Protein AF-A0AAV3QLK5-F1 (afdb_monomer_lite)

InterPro domains:
  IPR036537 Adaptor protein Cbl, N-terminal domain superfamily [G3DSA:1.20.930.20] (3-82)
  IPR056694 Domain of unknown function DUF7792 [PF25055] (6-77)

Sequence (93 aa):
MADLVKNILAKPIQLADQVIKAADEASIFKQECTELKSKTEKLVGLLRQAARASNDLYERPTRRIIEDTEQVLEKGFCFLFETVDYLQAVIIH

Radius of gyration: 15.36 Å; chains: 1; bounding box: 29×20×52 Å

Organism: Lithospermum erythrorhizon (NCBI:txid34254)

Structure (mmCIF, N/CA/C/O backbone):
data_AF-A0AAV3QLK5-F1
#
_entry.id   AF-A0AAV3QLK5-F1
#
loop_
_atom_site.group_PDB
_atom_site.id
_atom_site.type_symbol
_atom_site.label_atom_id
_atom_site.label_alt_id
_atom_site.label_comp_id
_atom_site.label_asym_id
_atom_site.label_entity_id
_atom_site.label_seq_id
_atom_site.pdbx_PDB_ins_code
_atom_site.Cartn_x
_atom_site.Cartn_y
_atom_site.Cartn_z
_atom_site.occupancy
_atom_site.B_iso_or_equiv
_atom_site.auth_seq_id
_atom_site.auth_comp_id
_atom_site.auth_asym_id
_atom_site.auth_atom_id
_atom_site.pdbx_PDB_model_num
ATOM 1 N N . MET A 1 1 ? 15.141 -9.683 -16.400 1.00 53.66 1 MET A N 1
ATOM 2 C CA . MET A 1 1 ? 15.378 -8.493 -15.544 1.00 53.66 1 MET A CA 1
ATOM 3 C C . MET A 1 1 ? 14.096 -7.960 -14.900 1.00 53.66 1 MET A C 1
ATOM 5 O O . MET A 1 1 ? 14.137 -7.679 -13.712 1.00 53.66 1 MET A O 1
ATOM 9 N N . ALA A 1 2 ? 12.963 -7.854 -15.610 1.00 57.72 2 ALA A N 1
ATOM 10 C CA . ALA A 1 2 ? 11.708 -7.334 -15.040 1.00 57.72 2 ALA A CA 1
ATOM 11 C C . ALA A 1 2 ? 11.156 -8.126 -13.836 1.00 57.72 2 ALA A C 1
ATOM 13 O O . ALA A 1 2 ? 10.473 -7.554 -12.986 1.00 57.72 2 ALA A O 1
ATOM 14 N N . ASP A 1 3 ? 11.480 -9.417 -13.733 1.00 64.81 3 ASP A N 1
ATOM 15 C CA . ASP A 1 3 ? 11.077 -10.275 -12.611 1.00 64.81 3 ASP A CA 1
ATOM 16 C C . ASP A 1 3 ? 11.697 -9.846 -11.275 1.00 64.81 3 ASP A C 1
ATOM 18 O O . ASP A 1 3 ? 11.075 -10.004 -10.226 1.00 64.81 3 ASP A O 1
ATOM 22 N N . LEU A 1 4 ? 12.889 -9.234 -11.294 1.00 72.25 4 LEU A N 1
ATOM 23 C CA . LEU A 1 4 ? 13.553 -8.781 -10.071 1.00 72.25 4 LEU A CA 1
ATOM 24 C C . LEU A 1 4 ? 12.798 -7.604 -9.440 1.00 72.25 4 LEU A C 1
ATOM 26 O O . LEU A 1 4 ? 12.566 -7.586 -8.235 1.00 72.25 4 LEU A O 1
ATOM 30 N N . VAL A 1 5 ? 12.347 -6.656 -10.266 1.00 71.62 5 VAL A N 1
ATOM 31 C CA . VAL A 1 5 ? 11.587 -5.482 -9.811 1.00 71.62 5 VAL A CA 1
ATOM 32 C C . VAL A 1 5 ? 10.206 -5.887 -9.291 1.00 71.62 5 VAL A C 1
ATOM 34 O O . VAL A 1 5 ? 9.778 -5.383 -8.254 1.00 71.62 5 VAL A O 1
ATOM 37 N N . LYS A 1 6 ? 9.531 -6.845 -9.944 1.00 77.19 6 LYS A N 1
ATOM 38 C CA . LYS A 1 6 ? 8.259 -7.396 -9.437 1.00 77.19 6 LYS A CA 1
ATOM 39 C C . LYS A 1 6 ? 8.423 -8.043 -8.064 1.00 77.19 6 LYS A C 1
ATOM 41 O O . LYS A 1 6 ? 7.601 -7.799 -7.186 1.00 77.19 6 LYS A O 1
ATOM 46 N N . ASN A 1 7 ? 9.491 -8.814 -7.868 1.00 81.31 7 ASN A N 1
ATOM 47 C CA . ASN A 1 7 ? 9.758 -9.473 -6.591 1.00 81.31 7 ASN A CA 1
ATOM 48 C C . ASN A 1 7 ? 10.067 -8.464 -5.476 1.00 81.31 7 ASN A C 1
ATOM 50 O O . ASN A 1 7 ? 9.562 -8.617 -4.367 1.00 81.31 7 ASN A O 1
ATOM 54 N N . ILE A 1 8 ? 10.827 -7.404 -5.777 1.00 84.75 8 ILE A N 1
ATOM 55 C CA . ILE A 1 8 ? 11.136 -6.330 -4.815 1.00 84.75 8 ILE A CA 1
ATOM 56 C C . ILE A 1 8 ? 9.865 -5.563 -4.407 1.00 84.75 8 ILE A C 1
ATOM 58 O O . ILE A 1 8 ? 9.747 -5.130 -3.268 1.00 84.75 8 ILE A O 1
ATOM 62 N N . LEU A 1 9 ? 8.883 -5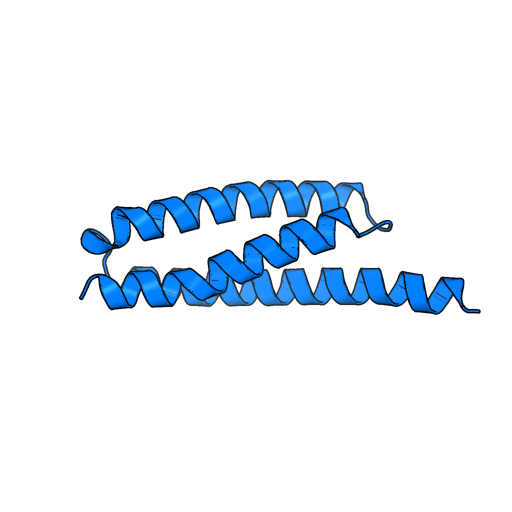.431 -5.304 1.00 86.75 9 LEU A N 1
ATOM 63 C CA . LEU A 1 9 ? 7.615 -4.747 -5.024 1.00 86.75 9 LEU A CA 1
ATOM 64 C C . LEU A 1 9 ? 6.594 -5.603 -4.262 1.00 86.75 9 LEU A C 1
ATOM 66 O O . LEU A 1 9 ? 5.650 -5.055 -3.697 1.00 86.75 9 LEU A O 1
ATOM 70 N N . ALA A 1 10 ? 6.749 -6.926 -4.223 1.00 89.06 10 ALA A N 1
ATOM 71 C CA . ALA A 1 10 ? 5.762 -7.804 -3.597 1.00 89.06 10 ALA A CA 1
ATOM 72 C C . ALA A 1 10 ? 5.648 -7.572 -2.079 1.00 89.06 10 ALA A C 1
ATOM 74 O O . ALA A 1 10 ? 4.544 -7.393 -1.562 1.00 89.06 10 ALA A O 1
ATOM 75 N N . LYS A 1 11 ? 6.788 -7.516 -1.379 1.00 89.50 11 LYS A N 1
ATOM 76 C CA . LYS A 1 11 ? 6.852 -7.317 0.077 1.00 89.50 11 LYS A CA 1
ATOM 77 C C . LYS A 1 11 ? 6.236 -5.985 0.553 1.00 89.50 11 LYS A C 1
ATOM 79 O O . LYS A 1 11 ? 5.361 -6.038 1.418 1.00 89.50 11 LYS A O 1
ATOM 84 N N . PRO A 1 12 ? 6.589 -4.805 0.005 1.00 89.44 12 PRO A N 1
ATOM 85 C CA . PRO A 1 12 ? 5.995 -3.536 0.435 1.00 89.44 12 PRO A CA 1
ATOM 86 C C . PRO A 1 12 ? 4.494 -3.446 0.120 1.00 89.44 12 PRO A C 1
ATOM 88 O O . PRO A 1 12 ? 3.758 -2.834 0.887 1.00 89.44 12 PRO A O 1
ATOM 91 N N . ILE A 1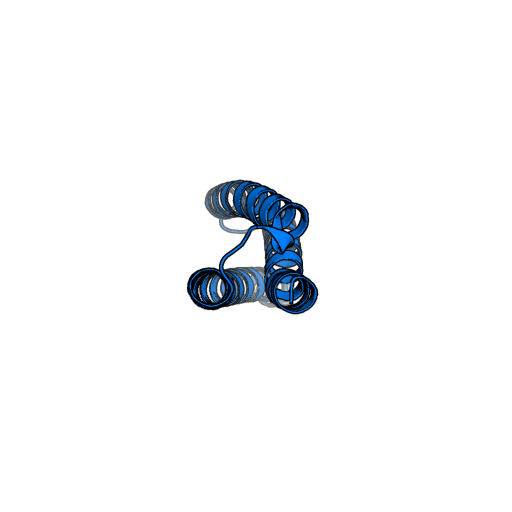 13 ? 4.008 -4.078 -0.959 1.00 92.44 13 ILE A N 1
ATOM 92 C CA . ILE A 1 13 ? 2.562 -4.151 -1.237 1.00 92.44 13 ILE A CA 1
ATOM 93 C C . ILE A 1 13 ? 1.856 -4.932 -0.125 1.00 92.44 13 ILE A C 1
ATOM 95 O O . ILE A 1 13 ? 0.871 -4.446 0.426 1.00 92.44 13 ILE A O 1
ATOM 99 N N . GLN A 1 14 ? 2.381 -6.106 0.238 1.00 91.62 14 GLN A N 1
ATOM 100 C CA . GLN A 1 14 ? 1.811 -6.926 1.308 1.00 91.62 14 GLN A CA 1
ATOM 101 C C . GLN A 1 14 ? 1.822 -6.207 2.662 1.00 91.62 14 GLN A C 1
ATOM 103 O O . GLN A 1 14 ? 0.831 -6.267 3.386 1.00 91.62 14 GLN A O 1
ATOM 108 N N . LEU A 1 15 ? 2.911 -5.510 2.997 1.00 90.62 15 LEU A N 1
ATOM 109 C CA . LEU A 1 15 ? 2.998 -4.719 4.227 1.00 90.62 15 LEU A CA 1
ATOM 110 C C . LEU A 1 15 ? 1.993 -3.565 4.241 1.00 90.62 15 LEU A C 1
ATOM 112 O O . LEU A 1 15 ? 1.317 -3.355 5.243 1.00 90.62 15 LEU A O 1
ATOM 116 N N . ALA A 1 16 ? 1.841 -2.847 3.129 1.00 91.44 16 ALA A N 1
ATOM 117 C CA . ALA A 1 16 ? 0.857 -1.776 3.026 1.00 91.44 16 ALA A CA 1
ATOM 118 C C . ALA A 1 16 ? -0.586 -2.297 3.179 1.00 91.44 16 ALA A C 1
ATOM 120 O O . ALA A 1 16 ? -1.383 -1.671 3.875 1.00 91.44 16 ALA A O 1
ATOM 121 N N . ASP A 1 17 ? -0.913 -3.466 2.615 1.00 93.12 17 ASP A N 1
ATOM 122 C CA . ASP A 1 17 ? -2.213 -4.116 2.837 1.00 93.12 17 ASP A CA 1
ATOM 123 C C . ASP A 1 17 ? -2.426 -4.489 4.325 1.00 93.12 17 ASP A C 1
ATOM 125 O O . ASP A 1 17 ? -3.524 -4.310 4.858 1.00 93.12 17 ASP A O 1
ATOM 129 N N . GLN A 1 18 ? -1.381 -4.941 5.032 1.00 90.69 18 GLN A N 1
ATOM 130 C CA . GLN A 1 18 ? -1.452 -5.229 6.475 1.00 90.69 18 GLN A CA 1
ATOM 131 C C . GLN A 1 18 ? -1.646 -3.966 7.323 1.00 90.69 18 GLN A C 1
ATOM 133 O O . GLN A 1 18 ? -2.451 -3.977 8.251 1.00 90.69 18 GLN A O 1
ATOM 138 N N . VAL A 1 19 ? -0.961 -2.870 6.986 1.00 89.62 19 VAL A N 1
ATOM 139 C CA . VAL A 1 19 ? -1.134 -1.559 7.637 1.00 89.62 19 VAL A CA 1
ATOM 140 C C . VAL A 1 19 ? -2.565 -1.053 7.474 1.00 89.62 19 VAL A C 1
ATOM 142 O O . VAL A 1 19 ? -3.164 -0.608 8.448 1.00 89.62 19 VAL A O 1
ATOM 145 N N . ILE A 1 20 ? -3.142 -1.154 6.271 1.00 92.12 20 ILE A N 1
ATOM 146 C CA . ILE A 1 20 ? -4.536 -0.756 6.011 1.00 92.12 20 ILE A CA 1
ATOM 147 C C . ILE A 1 20 ? -5.497 -1.552 6.893 1.00 92.12 20 ILE A C 1
ATOM 149 O O . ILE A 1 20 ? -6.404 -0.969 7.484 1.00 92.12 20 ILE A O 1
ATOM 153 N N . LYS A 1 21 ? -5.287 -2.869 6.998 1.00 90.69 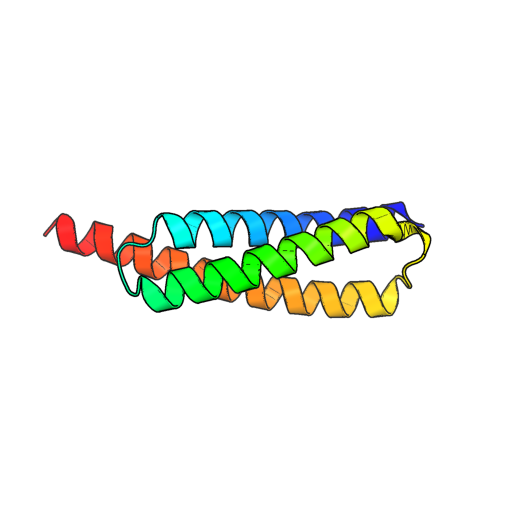21 LYS A N 1
ATOM 154 C CA . LYS A 1 21 ? -6.11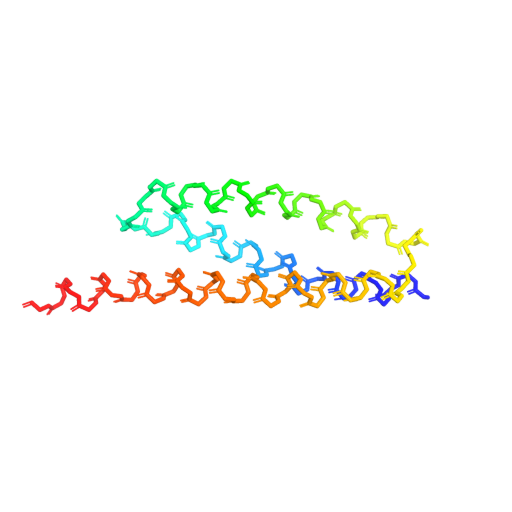3 -3.742 7.834 1.00 90.69 21 LYS A CA 1
ATOM 155 C C . LYS A 1 21 ? -5.982 -3.396 9.322 1.00 90.69 21 LYS A C 1
ATOM 157 O O . LYS A 1 21 ? -6.995 -3.197 9.981 1.00 90.69 21 LYS A O 1
ATOM 162 N N . ALA A 1 22 ? -4.758 -3.263 9.830 1.00 86.88 22 ALA A N 1
ATOM 163 C CA . ALA A 1 22 ? -4.514 -2.914 11.230 1.00 86.88 22 ALA A CA 1
ATOM 164 C C . ALA A 1 22 ? -5.084 -1.529 11.588 1.00 86.88 22 ALA A C 1
ATOM 166 O O . ALA A 1 22 ? -5.647 -1.349 12.662 1.00 86.88 22 ALA A O 1
ATOM 167 N N . ALA A 1 23 ? -5.004 -0.563 10.668 1.00 87.75 23 ALA A N 1
ATOM 168 C CA . ALA A 1 23 ? -5.595 0.761 10.850 1.00 87.75 23 ALA A CA 1
ATOM 169 C C . ALA A 1 23 ? -7.135 0.742 10.876 1.00 87.75 23 ALA A C 1
ATOM 171 O O . ALA A 1 23 ? -7.733 1.622 11.488 1.00 87.75 23 ALA A O 1
ATOM 172 N N . ASP A 1 24 ? -7.775 -0.230 10.218 1.00 87.69 24 ASP A N 1
ATOM 173 C CA . ASP A 1 24 ? -9.231 -0.434 10.265 1.00 87.69 24 ASP A CA 1
ATOM 174 C C . ASP A 1 24 ? -9.675 -1.051 11.603 1.00 87.69 24 ASP A C 1
ATOM 176 O O . ASP A 1 24 ? -10.709 -0.681 12.158 1.00 87.69 24 ASP A O 1
ATOM 180 N N . GLU A 1 25 ? -8.856 -1.954 12.146 1.00 85.88 25 GLU A N 1
ATOM 181 C CA . GLU A 1 25 ? -9.090 -2.635 13.426 1.00 85.88 25 GLU A CA 1
ATOM 182 C C . GLU A 1 25 ? -8.764 -1.744 14.643 1.00 85.88 25 GLU A C 1
ATOM 184 O O . GLU A 1 25 ? -9.310 -1.941 15.734 1.00 85.88 25 GLU A O 1
ATOM 189 N N . ALA A 1 26 ? -7.917 -0.726 14.469 1.00 82.12 26 ALA A N 1
ATOM 190 C CA . ALA A 1 26 ? -7.543 0.212 15.519 1.00 82.12 26 ALA A CA 1
ATOM 191 C C . ALA A 1 26 ? -8.750 1.038 16.016 1.00 82.12 26 ALA A C 1
ATOM 193 O O . ALA A 1 26 ? -9.342 1.847 15.300 1.00 82.12 26 ALA A O 1
ATOM 194 N N . SER A 1 27 ? -9.104 0.875 17.296 1.00 75.56 27 SER A N 1
ATOM 195 C CA . SER A 1 27 ? -10.174 1.658 17.943 1.00 75.56 27 SER A CA 1
ATOM 196 C C . SER A 1 27 ? -9.691 2.914 18.677 1.00 75.56 27 SER A C 1
ATOM 198 O O . SER A 1 27 ? -10.524 3.733 19.076 1.00 75.56 27 SER A O 1
ATOM 200 N N . ILE A 1 28 ? -8.376 3.092 18.826 1.00 78.06 28 ILE A N 1
ATOM 201 C CA . ILE A 1 28 ? -7.732 4.261 19.446 1.00 78.06 28 ILE A CA 1
ATOM 202 C C . ILE A 1 28 ? -7.164 5.153 18.333 1.00 78.06 28 ILE A C 1
ATOM 204 O O . ILE A 1 28 ? -6.780 4.646 17.285 1.00 78.06 28 ILE A O 1
ATOM 208 N N . PHE A 1 29 ? -7.124 6.477 18.536 1.00 80.44 29 PHE A N 1
ATOM 209 C CA . PHE A 1 29 ? -6.587 7.434 17.552 1.00 80.44 29 PHE A CA 1
ATOM 210 C C . PHE A 1 29 ? -7.247 7.292 16.165 1.00 80.44 29 PHE A C 1
ATOM 212 O O . PHE A 1 29 ? -6.584 7.287 15.130 1.00 80.44 29 PHE A O 1
ATOM 219 N N . LYS A 1 30 ? -8.581 7.123 16.138 1.00 82.44 30 LYS A N 1
ATOM 220 C CA . LYS A 1 30 ? -9.350 6.785 14.923 1.00 82.44 30 LYS A CA 1
ATOM 221 C C . LYS A 1 30 ? -9.140 7.763 13.768 1.00 82.44 30 LYS A C 1
ATOM 223 O O . LYS A 1 30 ? -9.146 7.340 12.614 1.00 82.44 30 LYS A O 1
ATOM 228 N N . GLN A 1 31 ? -8.984 9.055 14.053 1.00 85.38 31 GLN A N 1
ATOM 229 C CA . GLN A 1 31 ? -8.779 10.063 13.014 1.00 85.38 31 GLN A CA 1
ATOM 230 C C . GLN A 1 31 ? -7.401 9.890 12.359 1.00 85.38 31 GLN A C 1
ATOM 232 O O . GLN A 1 31 ? -7.307 9.830 11.134 1.00 85.38 31 GLN A O 1
ATOM 237 N N . GLU A 1 32 ? -6.360 9.712 13.164 1.00 85.44 32 GLU A N 1
ATOM 238 C CA . GLU A 1 32 ? -4.988 9.466 12.729 1.00 85.44 32 GLU A CA 1
ATOM 239 C C . GLU A 1 32 ? -4.863 8.122 12.000 1.00 85.44 32 GLU A C 1
ATOM 241 O O . GLU A 1 32 ? -4.236 8.057 10.942 1.00 85.44 32 GLU A O 1
ATOM 246 N N . CYS A 1 33 ? -5.529 7.072 12.493 1.00 87.94 33 CYS A N 1
ATOM 247 C CA . CYS A 1 33 ? -5.596 5.770 11.825 1.00 87.94 33 CYS A CA 1
ATOM 248 C C . CYS A 1 33 ? -6.316 5.868 10.473 1.00 87.94 33 CYS A C 1
ATOM 250 O O . CYS A 1 33 ? -5.852 5.299 9.488 1.00 87.94 33 CYS A O 1
ATOM 252 N N . THR A 1 34 ? -7.395 6.653 10.381 1.00 88.81 34 THR A N 1
ATOM 253 C CA . THR A 1 34 ? -8.104 6.901 9.112 1.00 88.81 34 THR A CA 1
ATOM 254 C C . THR A 1 34 ? -7.222 7.659 8.116 1.00 88.81 34 THR A C 1
ATOM 256 O O . THR A 1 34 ? -7.184 7.324 6.929 1.00 88.81 34 THR A O 1
ATOM 259 N N . GLU A 1 35 ? -6.479 8.667 8.577 1.00 89.62 35 GLU A N 1
ATOM 260 C CA . GLU A 1 35 ? -5.549 9.415 7.729 1.00 89.62 35 GLU A CA 1
ATOM 261 C C . GLU A 1 35 ? -4.388 8.531 7.246 1.00 89.62 35 GLU A C 1
ATOM 263 O O . GLU A 1 35 ? -4.052 8.537 6.055 1.00 89.62 35 GLU A O 1
ATOM 268 N N . LEU A 1 36 ? -3.808 7.733 8.149 1.00 88.50 36 LEU A N 1
ATOM 269 C CA . LEU A 1 36 ? -2.755 6.768 7.839 1.00 88.50 36 LEU A CA 1
ATOM 270 C C . LEU A 1 36 ? -3.245 5.723 6.833 1.00 88.50 36 LEU A C 1
ATOM 272 O O . LEU A 1 36 ? -2.558 5.456 5.843 1.00 88.50 36 LEU A O 1
ATOM 276 N N . LYS A 1 37 ? -4.455 5.192 7.033 1.00 90.81 37 LYS A N 1
ATOM 277 C CA . LYS A 1 37 ? -5.115 4.271 6.106 1.00 90.81 37 LYS A CA 1
ATOM 278 C C . LYS A 1 37 ? -5.237 4.888 4.717 1.00 90.81 37 LYS A C 1
ATOM 280 O O . LYS A 1 37 ? -4.726 4.312 3.763 1.00 90.81 37 LYS A O 1
ATOM 285 N N . SER A 1 38 ? -5.808 6.089 4.596 1.00 92.88 38 SER A N 1
ATOM 286 C CA . SER A 1 38 ? -5.991 6.749 3.294 1.00 92.88 38 SER A CA 1
ATOM 287 C C . SER A 1 38 ? -4.666 7.000 2.561 1.00 92.88 38 SER A C 1
ATOM 289 O O . SER A 1 38 ? -4.563 6.808 1.344 1.00 92.88 38 SER A O 1
ATOM 291 N N . LYS A 1 39 ? -3.619 7.407 3.290 1.00 91.69 39 LYS A N 1
ATOM 292 C CA . LYS A 1 39 ? -2.267 7.568 2.728 1.00 91.69 39 LYS A CA 1
ATOM 293 C C . LYS A 1 39 ? -1.698 6.230 2.250 1.00 91.69 39 LYS A C 1
ATOM 295 O O . LYS A 1 39 ? -1.136 6.164 1.156 1.00 91.69 39 LYS A O 1
ATOM 300 N N . THR A 1 40 ? -1.894 5.171 3.030 1.00 92.31 40 THR A N 1
ATOM 301 C CA . THR A 1 40 ? -1.405 3.824 2.713 1.00 92.31 40 THR A CA 1
ATOM 302 C C . THR A 1 40 ? -2.163 3.202 1.536 1.00 92.31 40 THR A C 1
ATOM 304 O O . THR A 1 40 ? -1.539 2.600 0.668 1.00 92.31 40 THR A O 1
ATOM 307 N N . GLU A 1 41 ? -3.473 3.425 1.415 1.00 93.81 41 GLU A N 1
ATOM 308 C CA . GLU A 1 41 ? -4.284 3.001 0.262 1.00 93.81 41 GLU A CA 1
ATOM 309 C C . GLU A 1 41 ? -3.786 3.628 -1.045 1.00 93.81 41 GLU A C 1
ATOM 311 O O . GLU A 1 41 ? -3.599 2.935 -2.052 1.00 93.81 41 GLU A O 1
ATOM 316 N N . LYS A 1 42 ? -3.503 4.937 -1.027 1.00 93.75 42 LYS A N 1
ATOM 317 C CA . LYS A 1 42 ? -2.902 5.628 -2.179 1.00 93.75 42 LYS A CA 1
ATOM 318 C C . LYS A 1 42 ? -1.539 5.031 -2.532 1.00 93.75 42 LYS A C 1
ATOM 320 O O . LYS A 1 42 ? -1.267 4.789 -3.709 1.00 93.75 42 LYS A O 1
ATOM 325 N N . LEU A 1 43 ? -0.708 4.755 -1.526 1.00 91.94 43 LEU A N 1
ATOM 326 C CA . LEU A 1 43 ? 0.611 4.153 -1.712 1.00 91.94 43 LEU A CA 1
ATOM 327 C C . LEU A 1 43 ? 0.520 2.742 -2.313 1.00 91.94 43 LEU A C 1
ATOM 329 O O . LEU A 1 43 ? 1.209 2.467 -3.294 1.00 91.94 43 LEU A O 1
ATOM 333 N N . VAL A 1 44 ? -0.370 1.876 -1.811 1.00 92.44 44 VAL A N 1
ATOM 334 C CA . VAL A 1 44 ? -0.600 0.531 -2.376 1.00 92.44 44 VAL A CA 1
ATOM 335 C C . VAL A 1 44 ? -1.016 0.628 -3.845 1.00 92.44 44 VAL A C 1
ATOM 337 O O . VAL A 1 44 ? -0.551 -0.150 -4.680 1.00 92.44 44 VAL A O 1
ATOM 340 N N . GLY A 1 45 ? -1.848 1.618 -4.185 1.00 91.94 45 GLY A N 1
ATOM 341 C CA . GLY A 1 45 ? -2.266 1.881 -5.558 1.00 91.94 45 GLY A CA 1
ATOM 342 C C . GLY A 1 45 ? -1.088 2.219 -6.473 1.00 91.94 45 GLY A C 1
ATOM 343 O O . GLY A 1 45 ? -1.018 1.708 -7.593 1.00 91.94 45 GLY A O 1
ATOM 344 N N . LEU A 1 46 ? -0.144 3.038 -6.004 1.00 90.62 46 LEU A N 1
ATOM 345 C CA . LEU A 1 46 ? 1.069 3.393 -6.749 1.00 90.62 46 LEU A CA 1
ATOM 346 C C . LEU A 1 46 ? 2.045 2.215 -6.860 1.00 90.62 46 LEU A C 1
ATOM 348 O O . LEU A 1 46 ? 2.564 1.958 -7.944 1.00 90.62 46 LEU A O 1
ATOM 352 N N . LEU A 1 47 ? 2.245 1.449 -5.785 1.00 88.88 47 LEU A N 1
ATOM 353 C CA . LEU A 1 47 ? 3.109 0.263 -5.791 1.00 88.88 47 LEU A CA 1
ATOM 354 C C . LEU A 1 47 ? 2.592 -0.813 -6.757 1.00 88.88 47 LEU A C 1
ATOM 356 O O . LEU A 1 47 ? 3.363 -1.390 -7.524 1.00 88.88 47 LEU A O 1
ATOM 360 N N . ARG A 1 48 ? 1.273 -1.042 -6.791 1.00 90.44 48 ARG A N 1
ATOM 361 C CA . ARG A 1 48 ? 0.642 -1.969 -7.746 1.00 90.44 48 ARG A CA 1
ATOM 362 C C . ARG A 1 48 ? 0.770 -1.479 -9.191 1.00 90.44 48 ARG A C 1
ATOM 364 O O . ARG A 1 48 ? 0.969 -2.297 -10.088 1.00 90.44 48 ARG A O 1
ATOM 371 N N . GLN A 1 49 ? 0.684 -0.168 -9.434 1.00 89.19 49 GLN A N 1
ATOM 372 C CA . GLN A 1 49 ? 0.956 0.414 -10.756 1.00 89.19 49 GLN A CA 1
ATOM 373 C C . GLN A 1 49 ? 2.420 0.213 -11.166 1.00 89.19 49 GLN A C 1
ATOM 375 O O . GLN A 1 49 ? 2.677 -0.263 -12.270 1.00 89.19 49 GLN A O 1
ATOM 380 N N . ALA A 1 50 ? 3.366 0.472 -10.260 1.00 86.31 50 ALA A N 1
ATOM 381 C CA . ALA A 1 50 ? 4.789 0.228 -10.486 1.00 86.31 50 ALA A CA 1
ATOM 382 C C . ALA A 1 50 ? 5.079 -1.253 -10.790 1.00 86.31 50 ALA A C 1
ATOM 384 O O . ALA A 1 50 ? 5.849 -1.557 -11.696 1.00 86.31 50 ALA A O 1
ATOM 385 N N . ALA A 1 51 ? 4.406 -2.186 -10.109 1.00 85.88 51 ALA A N 1
ATOM 386 C CA . ALA A 1 51 ? 4.563 -3.622 -10.355 1.00 85.88 51 ALA A CA 1
ATOM 387 C C . ALA A 1 51 ? 4.050 -4.048 -11.741 1.00 85.88 51 ALA A C 1
ATOM 389 O O . ALA A 1 51 ? 4.596 -4.971 -12.349 1.00 85.88 51 ALA A O 1
ATOM 390 N N . ARG A 1 52 ? 3.021 -3.369 -12.267 1.00 86.00 52 ARG A N 1
ATOM 391 C CA . ARG A 1 52 ? 2.522 -3.583 -13.637 1.00 86.00 52 ARG A CA 1
ATOM 392 C C . ARG A 1 52 ? 3.469 -2.999 -14.685 1.00 86.00 52 ARG A C 1
ATOM 394 O O . ARG A 1 52 ? 3.698 -3.643 -15.701 1.00 86.00 52 ARG A O 1
ATOM 401 N N . ALA A 1 53 ? 4.043 -1.830 -14.409 1.00 85.25 53 ALA A N 1
ATOM 402 C CA . ALA A 1 53 ? 5.015 -1.149 -15.266 1.00 85.25 53 ALA A CA 1
ATOM 403 C C . ALA A 1 53 ? 6.470 -1.603 -15.025 1.00 85.25 53 ALA A C 1
ATOM 405 O O . ALA A 1 53 ? 7.408 -0.954 -15.475 1.00 85.25 53 ALA A O 1
ATOM 406 N N . SER A 1 54 ? 6.689 -2.712 -14.309 1.00 80.12 54 SER A N 1
ATOM 407 C CA . SER A 1 54 ? 8.012 -3.105 -13.801 1.00 80.12 54 SER A CA 1
ATOM 408 C C . SER A 1 54 ? 9.062 -3.362 -14.882 1.00 80.12 54 SER A C 1
ATOM 410 O O . SER A 1 54 ? 10.251 -3.404 -14.580 1.00 80.12 54 SER A O 1
ATOM 412 N N . ASN A 1 55 ? 8.629 -3.584 -16.124 1.00 77.25 55 ASN A N 1
ATOM 413 C CA . ASN A 1 55 ? 9.503 -3.798 -17.272 1.00 77.25 55 ASN A CA 1
ATOM 414 C C . ASN A 1 55 ? 10.165 -2.497 -17.761 1.00 77.25 55 ASN A C 1
ATOM 416 O O . ASN A 1 55 ? 11.220 -2.558 -18.382 1.00 77.25 55 ASN A O 1
ATOM 420 N N . ASP A 1 56 ? 9.579 -1.346 -17.428 1.00 79.62 56 ASP A N 1
ATOM 421 C CA . ASP A 1 56 ? 10.041 -0.007 -17.812 1.00 79.62 56 ASP A CA 1
ATOM 422 C C . ASP A 1 56 ? 10.734 0.729 -16.648 1.00 79.62 56 ASP A C 1
ATOM 424 O O . ASP A 1 56 ? 11.113 1.895 -16.763 1.00 79.62 56 ASP A O 1
ATOM 428 N N . LEU A 1 57 ? 10.900 0.059 -15.500 1.00 78.06 57 LEU A N 1
ATOM 429 C CA . LEU A 1 57 ? 11.492 0.642 -14.299 1.00 78.06 57 LEU A CA 1
ATOM 430 C C . LEU A 1 57 ? 12.997 0.375 -14.207 1.00 78.06 57 LEU A C 1
ATOM 432 O O . LEU A 1 57 ? 13.475 -0.752 -14.342 1.00 78.06 57 LEU A O 1
ATOM 436 N N . TYR A 1 58 ? 13.747 1.427 -13.882 1.00 75.88 58 TYR A N 1
ATOM 437 C CA . TYR A 1 58 ? 15.170 1.335 -13.582 1.00 75.88 58 TYR A CA 1
ATOM 438 C C . TYR A 1 58 ? 15.394 0.636 -12.235 1.00 75.88 58 TYR A C 1
ATOM 440 O O . TYR A 1 58 ? 15.059 1.165 -11.178 1.00 75.88 58 TYR A O 1
ATOM 448 N N . GLU A 1 59 ? 16.040 -0.528 -12.263 1.00 73.12 59 GLU A N 1
ATOM 449 C CA . GLU A 1 59 ? 16.199 -1.408 -11.096 1.00 73.12 59 GLU A CA 1
ATOM 450 C C . GLU A 1 59 ? 16.813 -0.708 -9.867 1.00 73.12 59 GLU A C 1
ATOM 452 O O . GLU A 1 59 ? 16.285 -0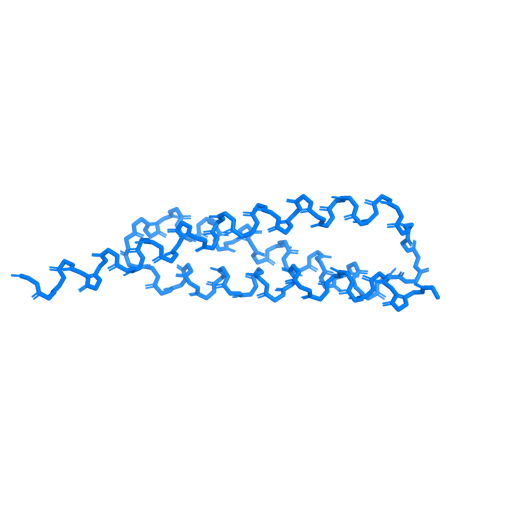.803 -8.760 1.00 73.12 59 GLU A O 1
ATOM 457 N N . ARG A 1 60 ? 17.917 0.028 -10.050 1.00 77.69 60 ARG A N 1
ATOM 458 C CA . ARG A 1 60 ? 18.661 0.676 -8.955 1.00 77.69 60 ARG A CA 1
ATOM 459 C C . ARG A 1 60 ? 17.870 1.771 -8.224 1.00 77.69 60 ARG A C 1
ATOM 461 O O . ARG A 1 60 ? 17.786 1.688 -6.998 1.00 77.69 60 ARG A O 1
ATOM 468 N N . PRO A 1 61 ? 17.299 2.785 -8.904 1.00 80.25 61 PRO A N 1
ATOM 469 C CA . PRO A 1 61 ? 16.487 3.793 -8.228 1.00 80.25 61 PRO A CA 1
ATOM 470 C C . PRO A 1 61 ? 15.190 3.205 -7.663 1.00 80.25 61 PRO A C 1
ATOM 472 O O . PRO A 1 61 ? 14.806 3.582 -6.559 1.00 80.25 61 PRO A O 1
ATOM 475 N N . THR A 1 62 ? 14.558 2.240 -8.342 1.00 82.31 62 THR A N 1
ATOM 476 C CA . THR A 1 62 ? 13.360 1.577 -7.807 1.00 82.31 62 THR A CA 1
ATOM 477 C C . THR A 1 62 ? 13.667 0.842 -6.511 1.00 82.31 62 THR A C 1
ATOM 479 O O . THR A 1 62 ? 12.959 1.039 -5.530 1.00 82.31 62 THR A O 1
ATOM 482 N N . ARG A 1 63 ? 14.748 0.060 -6.454 1.00 80.31 63 ARG A N 1
ATOM 483 C CA . ARG A 1 63 ? 15.101 -0.696 -5.249 1.00 80.31 63 ARG A CA 1
ATOM 484 C C . ARG A 1 63 ? 15.297 0.198 -4.025 1.00 80.31 63 ARG A C 1
ATOM 486 O O . ARG A 1 63 ? 14.727 -0.100 -2.986 1.00 80.31 63 ARG A O 1
ATOM 493 N N . ARG A 1 64 ? 16.032 1.307 -4.156 1.00 83.50 64 ARG A N 1
ATOM 494 C CA . ARG A 1 64 ? 16.274 2.230 -3.033 1.00 83.50 64 ARG A CA 1
ATOM 495 C C . ARG A 1 64 ? 14.981 2.866 -2.519 1.00 83.50 64 ARG A C 1
ATOM 497 O O . ARG A 1 64 ? 14.745 2.887 -1.319 1.00 83.50 64 ARG A O 1
ATOM 504 N N . ILE A 1 65 ? 14.132 3.349 -3.429 1.00 86.56 65 ILE A N 1
ATOM 505 C CA . ILE A 1 65 ? 12.840 3.953 -3.065 1.00 86.56 65 ILE A CA 1
ATOM 506 C C . ILE A 1 65 ? 11.951 2.923 -2.362 1.00 86.56 65 ILE A C 1
ATOM 508 O O . ILE A 1 65 ? 11.260 3.253 -1.399 1.00 86.56 65 ILE A O 1
ATOM 512 N N . ILE A 1 66 ? 11.973 1.675 -2.830 1.00 88.12 66 ILE A N 1
ATOM 513 C CA . ILE A 1 66 ? 11.195 0.598 -2.230 1.00 88.12 66 ILE A CA 1
ATOM 514 C C . ILE A 1 66 ? 11.729 0.191 -0.858 1.00 88.12 66 ILE A C 1
ATOM 516 O O . ILE A 1 66 ? 10.921 0.064 0.053 1.00 88.12 66 ILE A O 1
ATOM 520 N N . GLU A 1 67 ? 13.042 0.067 -0.673 1.00 86.81 67 GLU A N 1
ATOM 521 C CA . GLU A 1 67 ? 13.644 -0.216 0.640 1.00 86.81 67 GLU A CA 1
ATOM 522 C C . GLU A 1 67 ? 13.294 0.874 1.672 1.00 86.81 67 GLU A C 1
ATOM 524 O O . GLU A 1 67 ? 12.966 0.563 2.818 1.00 86.81 67 GLU A O 1
ATOM 529 N N . ASP A 1 68 ? 13.293 2.150 1.274 1.00 86.38 68 ASP A N 1
ATOM 530 C CA . ASP A 1 68 ? 12.872 3.251 2.151 1.00 86.38 68 ASP A CA 1
ATOM 531 C C . ASP A 1 68 ? 11.361 3.193 2.449 1.00 86.38 68 ASP A C 1
ATOM 533 O O . ASP A 1 68 ? 10.933 3.389 3.588 1.00 86.38 68 ASP A O 1
ATOM 537 N N . THR A 1 69 ? 10.542 2.880 1.439 1.00 88.44 69 THR A N 1
ATOM 538 C CA . THR A 1 69 ? 9.083 2.733 1.592 1.00 88.44 69 THR A CA 1
ATOM 539 C C . THR A 1 69 ? 8.738 1.575 2.526 1.00 88.44 69 THR A C 1
ATOM 541 O O . THR A 1 69 ? 7.868 1.709 3.384 1.00 88.44 69 THR A O 1
ATOM 544 N N . GLU A 1 70 ? 9.432 0.448 2.383 1.00 88.56 70 GLU A N 1
ATOM 545 C CA . GLU A 1 70 ? 9.263 -0.742 3.208 1.00 88.56 70 GLU A CA 1
ATOM 546 C C . GLU A 1 70 ? 9.565 -0.442 4.678 1.00 88.56 70 GLU A C 1
ATOM 548 O O . GLU A 1 70 ? 8.725 -0.713 5.531 1.00 88.56 70 GLU A O 1
ATOM 553 N N . GLN A 1 71 ? 10.682 0.232 4.970 1.00 88.19 71 GLN A N 1
ATOM 554 C CA . GLN A 1 71 ? 11.033 0.622 6.340 1.00 88.19 71 GLN A CA 1
ATOM 555 C C . GLN A 1 71 ? 9.992 1.547 6.983 1.00 88.19 71 GLN A C 1
ATOM 557 O O . GLN A 1 71 ? 9.721 1.450 8.182 1.00 88.19 71 GLN A O 1
ATOM 562 N N . VAL A 1 72 ? 9.420 2.478 6.215 1.00 88.12 72 VAL A N 1
ATOM 563 C CA . VAL A 1 72 ? 8.366 3.371 6.721 1.00 88.12 72 VAL A CA 1
ATOM 564 C C . VAL A 1 72 ? 7.078 2.590 6.986 1.00 88.12 72 VAL A C 1
ATOM 566 O O . VAL A 1 72 ? 6.446 2.804 8.022 1.00 88.12 72 VAL A O 1
ATOM 569 N N . LEU A 1 73 ? 6.713 1.659 6.100 1.00 86.75 73 LEU A N 1
ATOM 570 C CA . LEU A 1 73 ? 5.558 0.780 6.286 1.00 86.75 73 LEU A CA 1
ATOM 571 C C . LEU A 1 73 ? 5.732 -0.155 7.487 1.00 86.75 73 LEU A C 1
ATOM 573 O O . LEU A 1 73 ? 4.793 -0.295 8.262 1.00 86.75 73 LEU A O 1
ATOM 577 N N . GLU A 1 74 ? 6.915 -0.736 7.693 1.00 87.56 74 GLU A N 1
ATOM 578 C CA . GLU A 1 74 ? 7.212 -1.577 8.862 1.00 87.56 74 GLU A CA 1
ATOM 579 C C . GLU A 1 74 ? 7.090 -0.789 10.171 1.00 87.56 74 GLU A C 1
ATOM 581 O O . GLU A 1 74 ? 6.478 -1.268 11.125 1.00 87.56 74 GLU A O 1
ATOM 586 N N . LYS A 1 75 ? 7.601 0.448 10.217 1.00 87.12 75 LYS A N 1
ATOM 587 C CA . LYS A 1 75 ? 7.444 1.323 11.391 1.00 87.12 75 LYS A CA 1
ATOM 588 C C . LYS A 1 75 ? 5.981 1.671 11.653 1.00 87.12 75 LYS A C 1
ATOM 590 O O . LYS A 1 75 ? 5.542 1.617 12.799 1.00 87.12 75 LYS A O 1
ATOM 595 N N . GLY A 1 76 ? 5.231 2.006 10.602 1.00 84.00 76 GLY A N 1
ATOM 596 C CA . GLY A 1 76 ? 3.799 2.288 10.706 1.00 84.00 76 GLY A CA 1
ATOM 597 C C . GLY A 1 76 ? 3.000 1.070 11.168 1.00 84.00 76 GLY A C 1
ATOM 598 O O . GLY A 1 76 ? 2.140 1.194 12.035 1.00 84.00 76 GLY A O 1
ATOM 599 N N . PHE A 1 77 ? 3.325 -0.113 10.643 1.00 84.44 77 PHE A N 1
ATOM 600 C CA . PHE A 1 77 ? 2.712 -1.371 11.055 1.00 84.44 77 PHE A CA 1
ATOM 601 C C . PHE A 1 77 ? 3.003 -1.689 12.521 1.00 84.44 77 PHE A C 1
ATOM 603 O O . PHE A 1 77 ? 2.076 -1.984 13.263 1.00 84.44 77 PHE A O 1
ATOM 610 N N . CYS A 1 78 ? 4.261 -1.571 12.954 1.00 85.56 78 CYS A N 1
ATOM 611 C CA . CYS A 1 78 ? 4.656 -1.796 14.344 1.00 85.56 78 CYS A CA 1
ATOM 612 C C . CYS A 1 78 ? 3.903 -0.863 15.306 1.00 85.56 78 CYS A C 1
ATOM 614 O O . CYS A 1 78 ? 3.366 -1.318 16.310 1.00 85.56 78 CYS A O 1
ATOM 616 N N . PHE A 1 79 ? 3.773 0.420 14.954 1.00 84.62 79 PHE A N 1
ATOM 617 C CA . PHE A 1 79 ? 3.003 1.385 15.742 1.00 84.62 79 PHE A CA 1
ATOM 618 C C . PHE A 1 79 ? 1.512 1.016 15.836 1.00 84.62 79 PHE A C 1
ATOM 620 O O . PHE A 1 79 ? 0.918 1.058 16.912 1.00 84.62 79 PHE A O 1
ATOM 627 N N . LEU A 1 80 ? 0.895 0.616 14.720 1.00 82.62 80 LEU A N 1
ATOM 628 C CA . LEU A 1 80 ? -0.497 0.158 14.721 1.00 82.62 80 LEU A CA 1
ATOM 629 C C . LEU A 1 80 ? -0.672 -1.127 15.534 1.00 82.62 80 LEU A C 1
ATOM 631 O O . LEU A 1 80 ? -1.632 -1.249 16.283 1.00 82.62 80 LEU A O 1
ATOM 635 N N . PHE A 1 81 ? 0.268 -2.060 15.432 1.00 79.94 81 PHE A N 1
ATOM 636 C CA . PHE A 1 81 ? 0.233 -3.299 16.197 1.00 79.94 81 PHE A CA 1
ATOM 637 C C . PHE A 1 81 ? 0.323 -3.019 17.705 1.00 79.94 81 PHE A C 1
ATOM 639 O O . PHE A 1 81 ? -0.528 -3.469 18.465 1.00 79.94 81 PHE A O 1
ATOM 646 N N . GLU A 1 82 ? 1.259 -2.162 18.124 1.00 77.19 82 GLU A N 1
ATOM 647 C CA . GLU A 1 82 ? 1.417 -1.761 19.527 1.00 77.19 82 GLU A CA 1
ATOM 648 C C . GLU A 1 82 ? 0.165 -1.055 20.082 1.00 77.19 82 GLU A C 1
ATOM 650 O O . GLU A 1 82 ? -0.231 -1.286 21.225 1.00 77.19 82 GLU A O 1
ATOM 655 N N . THR A 1 83 ? -0.516 -0.241 19.267 1.00 70.81 83 THR A N 1
ATOM 656 C CA . THR A 1 83 ? -1.767 0.427 19.677 1.00 70.81 83 THR A CA 1
ATOM 657 C C . THR A 1 83 ? -2.969 -0.521 19.760 1.00 70.81 83 THR A C 1
ATOM 659 O O . THR A 1 83 ? -3.850 -0.302 20.597 1.00 70.81 83 THR A O 1
ATOM 662 N N . VAL A 1 84 ? -3.011 -1.584 18.950 1.00 69.25 84 VAL A N 1
ATOM 663 C CA . VAL A 1 84 ? -4.042 -2.635 19.024 1.00 69.25 84 VAL A CA 1
ATOM 664 C C . VAL A 1 84 ? -3.809 -3.549 20.238 1.00 69.25 84 VAL A C 1
ATOM 666 O O . VAL A 1 84 ? -4.759 -3.824 20.976 1.00 69.25 84 VAL A O 1
ATOM 669 N N . ASP A 1 85 ? -2.562 -3.943 20.517 1.00 66.12 85 ASP A N 1
ATOM 670 C CA . ASP A 1 85 ? -2.202 -4.743 21.701 1.00 66.12 85 ASP A CA 1
ATOM 671 C C . ASP A 1 85 ? -2.487 -4.010 23.020 1.00 66.12 85 ASP A C 1
ATOM 673 O O . ASP A 1 85 ? -2.996 -4.611 23.972 1.00 66.12 85 ASP A O 1
ATOM 677 N N . TYR A 1 86 ? -2.241 -2.695 23.081 1.00 59.69 86 TYR A N 1
ATOM 678 C CA . TYR A 1 86 ? -2.564 -1.884 24.261 1.00 59.69 86 TYR A CA 1
ATOM 679 C C . TYR A 1 86 ? -4.055 -1.948 24.627 1.00 59.69 86 TYR A C 1
ATOM 681 O O . TYR A 1 86 ? -4.402 -1.953 25.809 1.00 59.69 86 TYR A O 1
ATOM 689 N N . LEU A 1 87 ? -4.949 -2.038 23.638 1.00 55.59 87 LEU A N 1
ATOM 690 C CA . LEU A 1 87 ? -6.386 -2.155 23.889 1.00 55.59 87 LEU A CA 1
ATOM 691 C C . LEU A 1 87 ? -6.741 -3.527 24.488 1.00 55.59 87 LEU A C 1
ATOM 693 O O . LEU A 1 87 ? -7.557 -3.608 25.405 1.00 55.59 87 LEU A O 1
ATOM 697 N N . GLN A 1 88 ? -6.095 -4.598 24.020 1.00 57.94 88 GLN A N 1
ATOM 698 C CA . GLN A 1 88 ? -6.310 -5.949 24.541 1.00 57.94 88 GLN A CA 1
ATOM 699 C C . GLN A 1 88 ? -5.756 -6.102 25.968 1.00 57.94 88 GLN A C 1
ATOM 701 O O . GLN A 1 88 ? -6.383 -6.750 26.804 1.00 57.94 88 GLN A O 1
ATOM 706 N N . ALA A 1 89 ? -4.637 -5.440 26.277 1.00 58.94 89 ALA A N 1
ATOM 707 C CA . ALA A 1 89 ? -4.053 -5.409 27.617 1.00 58.94 89 ALA A CA 1
ATOM 708 C C . ALA A 1 89 ? -4.886 -4.600 28.633 1.00 58.94 89 ALA A C 1
ATOM 710 O O . ALA A 1 89 ? -4.948 -4.979 29.801 1.00 58.94 89 ALA A O 1
ATOM 711 N N . VAL A 1 90 ? -5.546 -3.512 28.209 1.00 58.94 90 VAL A N 1
ATOM 712 C CA . VAL A 1 90 ? -6.366 -2.656 29.095 1.00 58.94 90 VAL A CA 1
ATOM 713 C C . VAL A 1 90 ? -7.777 -3.214 29.323 1.00 58.94 90 VAL A C 1
ATOM 715 O O . VAL A 1 90 ? -8.347 -2.978 30.379 1.00 58.94 90 VAL A O 1
ATOM 718 N N . ILE A 1 91 ? -8.350 -3.973 28.381 1.00 57.19 91 ILE A N 1
ATOM 719 C CA . ILE A 1 91 ? -9.694 -4.574 28.537 1.00 57.19 91 ILE A CA 1
ATOM 720 C C . ILE A 1 91 ? -9.683 -5.828 29.441 1.00 57.19 91 ILE A C 1
ATOM 722 O O . ILE A 1 91 ? -10.726 -6.212 29.967 1.00 57.19 91 ILE A O 1
ATOM 726 N N . ILE A 1 92 ? -8.527 -6.475 29.637 1.00 55.69 92 ILE A N 1
ATOM 727 C CA . ILE A 1 92 ? -8.390 -7.706 30.445 1.00 55.69 92 ILE A CA 1
ATOM 728 C C . ILE A 1 92 ? -8.077 -7.413 31.935 1.00 55.69 92 ILE A C 1
ATOM 730 O O . ILE A 1 92 ? -8.042 -8.340 32.745 1.00 55.69 92 ILE A O 1
ATOM 734 N N . HIS A 1 93 ? -7.911 -6.145 32.326 1.00 49.50 93 HIS A N 1
ATOM 735 C CA . HIS A 1 93 ? -7.632 -5.721 33.705 1.00 49.50 93 HIS A CA 1
ATOM 736 C C . HIS A 1 93 ? -8.766 -4.891 34.313 1.00 49.50 93 HIS A C 1
ATOM 738 O O . HIS A 1 93 ? -8.938 -4.995 35.551 1.00 49.50 93 HIS A O 1
#

Foldseek 3Di:
DLVVLLVLLPQLLVLLVLLLVLLVLQ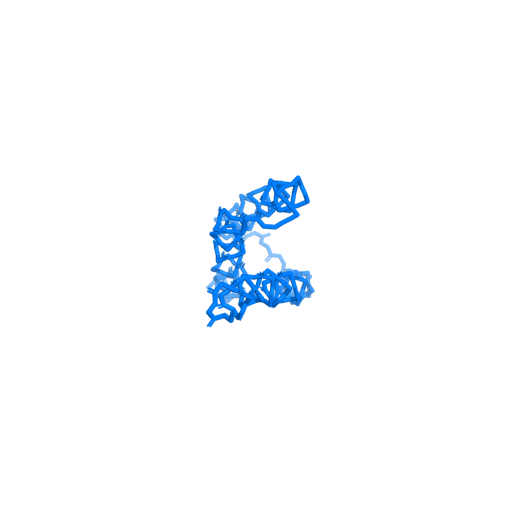PPPVVVSVVSNVVSVVVNVVSVVCSVVSVVDDPVVSNVVSVVSNVVSVVSNVVSVVRNVVVVVVVVD

Secondary structure (DSSP, 8-state):
-HHHHHHHHHHHHHHHHHHHHHHHH--SSHHHHHHHHHHHHHHHHHHHHHHHTTTSS-HHHHHHHHHHHHHHHHHHHHHHHHHHHHHHHHHT-

pLDDT: mean 81.89, std 10.82, range [49.5, 93.81]